Protein AF-A0A815D928-F1 (afdb_monomer_lite)

Radius of gyration: 24.29 Å; chains: 1; bounding box: 46×25×58 Å

pLDDT: mean 87.93, std 11.31, range [50.41, 96.94]

Foldseek 3Di:
DDLVVVQVVQCVVQPPNRDDSVVSVVVVVCVVVVNPDPDDDPDCDPPLPPCDVVLLVQLVVVCVVPVPDDLVNSCVVVVHDSVNSVCSVVVPVVPD

Secondary structure (DSSP, 8-state):
--HHHHHHHHHHHHGGGPPPHHHHHHHHHHHHTT----SPP----S------HHHHHHHHHHHHH-TT--HHHHHHHHT--HHHHHHIIIIIS---

Structure (mmCIF, N/CA/C/O backbone):
data_AF-A0A815D928-F1
#
_entry.id   AF-A0A815D928-F1
#
loop_
_atom_site.group_PDB
_atom_site.id
_atom_site.type_symbol
_atom_site.label_atom_id
_atom_site.label_alt_id
_atom_site.label_comp_id
_atom_site.label_asym_id
_atom_site.label_entity_id
_atom_site.label_seq_id
_atom_site.pdbx_PDB_ins_code
_atom_site.Cartn_x
_atom_site.Cartn_y
_atom_site.Cartn_z
_atom_site.occupancy
_atom_site.B_iso_or_equiv
_atom_site.auth_seq_id
_atom_site.auth_comp_id
_atom_site.auth_asym_id
_atom_site.auth_atom_id
_atom_site.pdbx_PDB_model_num
ATOM 1 N N . GLN A 1 1 ? 24.983 4.169 -21.514 1.00 69.06 1 GLN A N 1
ATOM 2 C CA . GLN A 1 1 ? 24.231 3.100 -22.211 1.00 69.06 1 GLN A CA 1
ATOM 3 C C . GLN A 1 1 ? 22.820 3.601 -22.489 1.00 69.06 1 GLN A C 1
ATOM 5 O O . GLN A 1 1 ? 22.288 4.343 -21.664 1.00 69.06 1 GLN A O 1
ATOM 10 N N . SER A 1 2 ? 22.241 3.274 -23.647 1.00 88.00 2 SER A N 1
ATOM 11 C CA . SER A 1 2 ? 20.856 3.649 -23.958 1.00 88.00 2 SER A CA 1
ATOM 12 C C . SER A 1 2 ? 19.875 2.695 -23.257 1.00 88.00 2 SER A C 1
ATOM 14 O O . SER A 1 2 ? 20.194 1.514 -23.103 1.00 88.00 2 SER A O 1
ATOM 16 N N . PRO A 1 3 ? 18.685 3.164 -22.835 1.00 88.38 3 PRO A N 1
ATOM 17 C CA . PRO A 1 3 ? 17.712 2.302 -22.167 1.00 88.38 3 PRO A CA 1
ATOM 18 C C . PRO A 1 3 ? 17.273 1.080 -22.984 1.00 88.38 3 PRO A C 1
ATOM 20 O O . PRO A 1 3 ? 17.107 -0.004 -22.434 1.00 88.38 3 PRO A O 1
ATOM 23 N N . SER A 1 4 ? 17.159 1.230 -24.307 1.00 92.06 4 SER A N 1
ATOM 24 C CA . SER A 1 4 ? 16.819 0.125 -25.213 1.00 92.06 4 SER A CA 1
ATOM 25 C C . SER A 1 4 ? 17.881 -0.979 -25.223 1.00 92.06 4 SER A C 1
ATOM 27 O O . SER A 1 4 ? 17.531 -2.148 -25.136 1.00 92.06 4 SER A O 1
ATOM 29 N N . ASN A 1 5 ? 19.171 -0.620 -25.233 1.00 94.88 5 ASN A N 1
ATOM 30 C CA . ASN A 1 5 ? 20.258 -1.603 -25.215 1.00 94.88 5 ASN A CA 1
ATOM 31 C C . ASN A 1 5 ? 20.287 -2.405 -23.901 1.00 94.88 5 ASN A C 1
ATOM 33 O O . ASN A 1 5 ? 20.534 -3.607 -23.913 1.00 94.88 5 ASN A O 1
ATOM 37 N N . ILE A 1 6 ? 19.990 -1.757 -22.768 1.00 94.19 6 ILE A N 1
ATOM 38 C CA . ILE A 1 6 ? 19.893 -2.439 -21.469 1.00 94.19 6 ILE A CA 1
ATOM 39 C C . ILE A 1 6 ? 18.762 -3.473 -21.500 1.00 94.19 6 ILE A C 1
ATOM 41 O O . ILE A 1 6 ? 18.974 -4.617 -21.106 1.00 94.19 6 ILE A O 1
ATOM 45 N N . TYR A 1 7 ? 17.591 -3.095 -22.020 1.00 95.00 7 TYR A N 1
ATOM 46 C CA . TYR A 1 7 ? 16.455 -4.006 -22.146 1.00 95.00 7 TYR A CA 1
ATOM 47 C C . TYR A 1 7 ? 16.766 -5.204 -23.056 1.00 95.00 7 TYR A C 1
ATOM 49 O O . TYR A 1 7 ? 16.548 -6.340 -22.653 1.00 95.00 7 TYR A O 1
ATOM 57 N N . GLU A 1 8 ? 17.349 -4.975 -24.236 1.00 95.50 8 GLU A N 1
ATOM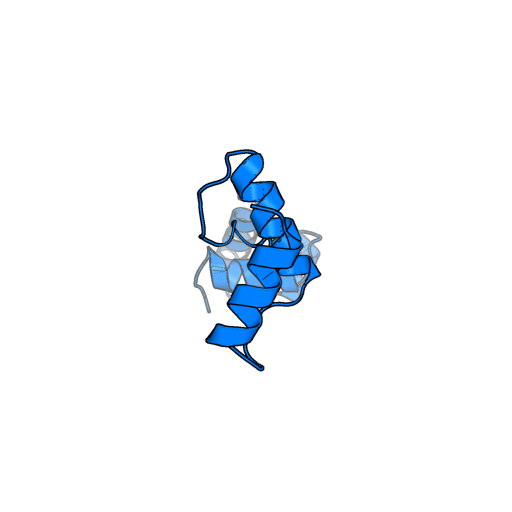 58 C CA . GLU A 1 8 ? 17.749 -6.047 -25.165 1.00 95.50 8 GLU A CA 1
ATOM 59 C C . GLU A 1 8 ? 18.702 -7.053 -24.508 1.00 95.50 8 GLU A C 1
ATOM 61 O O . GLU 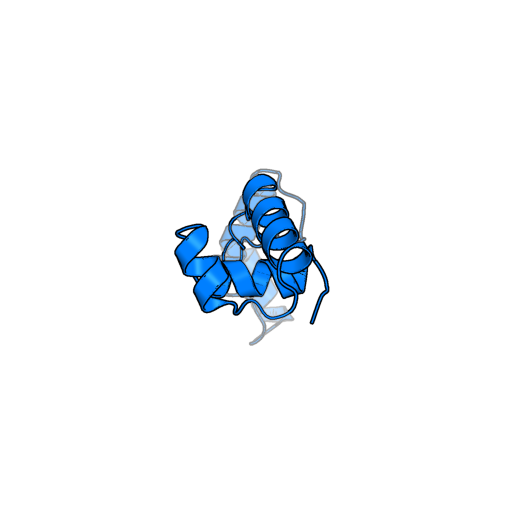A 1 8 ? 18.524 -8.263 -24.637 1.00 95.50 8 GLU A O 1
ATOM 66 N N . ARG A 1 9 ? 19.675 -6.570 -23.727 1.00 96.12 9 ARG A N 1
ATOM 67 C CA . ARG A 1 9 ? 20.588 -7.442 -22.975 1.00 96.12 9 ARG A CA 1
ATOM 68 C C . ARG A 1 9 ? 19.868 -8.246 -21.893 1.00 96.12 9 ARG A C 1
ATOM 70 O O . ARG A 1 9 ? 20.212 -9.404 -21.685 1.00 96.12 9 ARG A O 1
ATOM 77 N N . MET A 1 10 ? 18.880 -7.658 -21.217 1.00 95.56 10 MET A N 1
ATOM 78 C CA . MET A 1 10 ? 18.070 -8.379 -20.231 1.00 95.56 10 MET A CA 1
ATOM 79 C C . MET A 1 10 ? 17.200 -9.455 -20.889 1.00 95.56 10 MET A C 1
ATOM 81 O O . MET A 1 10 ? 17.097 -10.544 -20.337 1.00 95.56 10 MET A O 1
ATOM 85 N N . VAL A 1 11 ? 16.645 -9.202 -22.078 1.00 96.25 11 VAL A N 1
ATOM 86 C CA . VAL A 1 11 ? 15.883 -10.206 -22.845 1.00 96.25 11 VAL A CA 1
ATOM 87 C C . VAL A 1 11 ? 16.759 -11.410 -23.197 1.00 96.25 11 VAL A C 1
ATOM 89 O O . VAL A 1 11 ? 16.330 -12.544 -23.022 1.00 96.25 11 VAL A O 1
ATOM 92 N N . VAL A 1 12 ? 18.004 -11.183 -23.628 1.00 96.81 12 VAL A N 1
ATOM 93 C CA . VAL A 1 12 ? 18.940 -12.274 -23.962 1.00 96.81 12 VAL A CA 1
ATOM 94 C C . VAL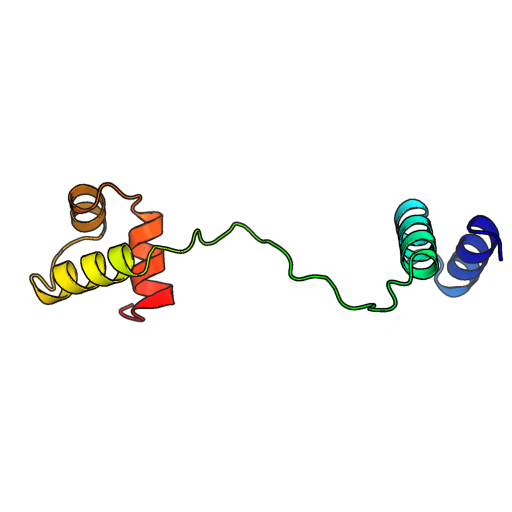 A 1 12 ? 19.249 -13.166 -22.753 1.00 96.81 12 VAL A C 1
ATOM 96 O O . VAL A 1 12 ? 19.428 -14.368 -22.916 1.00 96.81 12 VAL A O 1
ATOM 99 N N . VAL A 1 13 ? 19.321 -12.594 -21.548 1.00 96.94 13 VAL A N 1
ATOM 100 C CA . VAL A 1 13 ? 19.694 -13.330 -20.327 1.00 96.94 13 VAL A CA 1
ATOM 101 C C . VAL A 1 13 ? 18.488 -13.981 -19.646 1.00 96.94 13 VAL A C 1
ATOM 103 O O . VAL A 1 13 ? 18.590 -15.117 -19.194 1.00 96.94 13 VAL A O 1
ATOM 106 N N . TYR A 1 14 ? 17.363 -13.268 -19.552 1.00 95.25 14 TYR A N 1
ATOM 107 C CA . TYR A 1 14 ? 16.205 -13.674 -18.746 1.00 95.25 14 TYR A 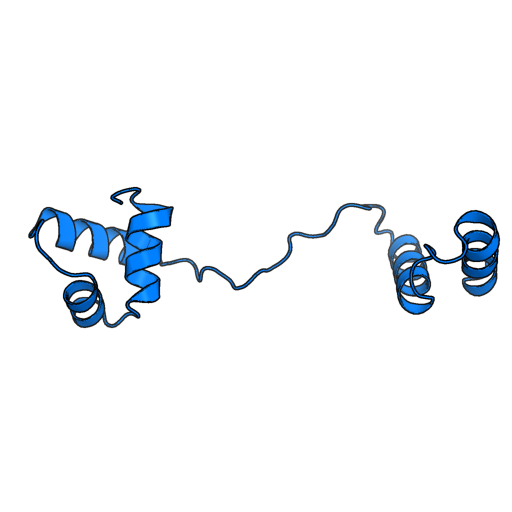CA 1
ATOM 108 C C . TYR A 1 14 ? 15.028 -14.209 -19.571 1.00 95.25 14 TYR A C 1
ATOM 110 O O . TYR A 1 14 ? 14.110 -14.789 -18.991 1.00 95.25 14 TYR A O 1
ATOM 118 N N . GLY A 1 15 ? 15.040 -14.036 -20.898 1.00 94.62 15 GLY A N 1
ATOM 119 C CA . GLY A 1 15 ? 13.980 -14.507 -21.790 1.00 94.62 15 GLY A CA 1
ATOM 120 C C . GLY A 1 15 ? 12.600 -14.027 -21.342 1.00 94.62 15 GLY A C 1
ATOM 121 O O . GLY A 1 15 ? 12.382 -12.830 -21.153 1.00 94.62 15 GLY A O 1
ATOM 122 N N . ASP A 1 16 ? 11.695 -14.977 -21.113 1.00 94.62 16 ASP A N 1
ATOM 123 C CA . ASP A 1 16 ? 10.301 -14.723 -20.725 1.00 94.62 16 ASP A CA 1
ATOM 124 C C . ASP A 1 16 ? 10.139 -14.150 -19.307 1.00 94.62 16 ASP A C 1
ATOM 126 O O . ASP A 1 16 ? 9.096 -13.588 -18.979 1.00 94.62 16 ASP A O 1
ATOM 130 N N . TYR A 1 17 ? 11.171 -14.247 -18.464 1.00 95.88 17 TYR A N 1
ATOM 131 C CA . TYR A 1 17 ? 11.165 -13.702 -17.102 1.00 95.88 17 TYR A CA 1
ATOM 132 C C . TYR A 1 17 ? 11.642 -12.248 -17.037 1.00 95.88 17 TYR A C 1
ATOM 134 O O . TYR A 1 17 ? 11.801 -11.688 -15.950 1.00 95.88 17 TYR A O 1
ATOM 142 N N . VAL A 1 18 ? 11.908 -11.621 -18.187 1.00 96.00 18 VAL A N 1
ATOM 143 C CA . VAL A 1 18 ? 12.324 -10.221 -18.231 1.00 96.00 18 VAL A CA 1
ATOM 144 C C . VAL A 1 18 ? 11.205 -9.310 -17.695 1.00 96.00 18 VAL A C 1
ATOM 146 O O . VAL A 1 18 ? 10.042 -9.457 -18.081 1.00 96.00 18 VAL A O 1
ATOM 149 N N . PRO A 1 19 ? 11.522 -8.322 -16.838 1.00 94.50 19 PRO A N 1
ATOM 150 C CA . PRO A 1 19 ? 10.552 -7.303 -16.459 1.00 94.50 19 PRO A CA 1
ATOM 151 C C . PRO A 1 19 ? 10.043 -6.537 -17.683 1.00 94.50 19 PRO A C 1
ATOM 153 O O . PRO A 1 19 ? 10.727 -6.433 -18.704 1.00 94.50 19 PRO A O 1
ATOM 156 N N . SER A 1 20 ? 8.854 -5.940 -17.577 1.00 95.38 20 SER A N 1
ATOM 157 C CA . SER A 1 20 ? 8.298 -5.152 -18.679 1.00 95.38 20 SER A CA 1
ATOM 158 C C . SER A 1 20 ? 9.251 -4.027 -19.108 1.00 95.38 20 SER A C 1
ATOM 160 O O . SER A 1 20 ? 9.991 -3.464 -18.293 1.00 95.38 20 SER A O 1
ATOM 162 N N . ARG A 1 21 ? 9.202 -3.644 -20.389 1.00 94.62 21 ARG A N 1
ATOM 163 C CA . ARG A 1 21 ? 10.026 -2.546 -20.920 1.00 94.62 21 ARG A CA 1
ATOM 164 C C . ARG A 1 21 ? 9.841 -1.251 -20.122 1.00 94.62 21 ARG A C 1
ATOM 166 O O . ARG A 1 21 ? 10.819 -0.557 -19.859 1.00 94.62 21 ARG A O 1
ATOM 173 N N . THR A 1 22 ? 8.614 -0.959 -19.693 1.00 96.50 22 THR A N 1
ATOM 174 C CA . THR A 1 22 ? 8.287 0.201 -18.852 1.00 96.50 22 THR A CA 1
ATOM 175 C C . THR A 1 22 ? 8.988 0.129 -17.498 1.00 96.50 22 THR A C 1
ATOM 177 O O . THR A 1 22 ? 9.658 1.085 -17.115 1.00 96.50 22 THR A O 1
ATOM 180 N N . THR A 1 23 ? 8.920 -1.022 -16.822 1.00 94.88 23 THR A N 1
ATOM 181 C CA . THR A 1 23 ? 9.581 -1.250 -15.527 1.00 94.88 23 THR A CA 1
ATOM 182 C C . THR A 1 23 ? 11.090 -1.035 -15.632 1.00 94.88 23 THR A C 1
ATOM 184 O O . THR A 1 23 ? 11.672 -0.308 -14.832 1.00 94.88 23 THR A O 1
ATOM 187 N N . VAL A 1 24 ? 11.735 -1.605 -16.655 1.00 94.75 24 VAL A N 1
ATOM 188 C CA . VAL A 1 24 ? 13.182 -1.436 -16.873 1.00 94.75 24 VAL A CA 1
ATOM 189 C C . VAL A 1 24 ? 13.542 0.035 -17.102 1.00 94.75 24 VAL A C 1
ATOM 191 O O . VAL A 1 24 ? 14.527 0.528 -16.555 1.00 94.75 24 VAL A O 1
ATOM 194 N N . PHE A 1 25 ? 12.738 0.766 -17.874 1.00 95.25 25 PHE A N 1
ATOM 195 C CA . PHE A 1 25 ? 12.985 2.181 -18.159 1.00 95.25 25 PHE A CA 1
ATOM 196 C C . PHE A 1 25 ? 12.803 3.068 -16.920 1.00 95.25 25 PHE A C 1
ATOM 198 O O . PHE A 1 25 ? 13.596 3.991 -16.721 1.00 95.25 25 PHE A O 1
ATOM 205 N N . GLU A 1 26 ? 11.817 2.778 -16.069 1.00 94.56 26 GLU A N 1
ATOM 206 C CA . GLU A 1 26 ? 11.656 3.452 -14.778 1.00 94.56 26 GLU A CA 1
ATOM 207 C C . GLU A 1 26 ? 12.860 3.231 -13.867 1.00 94.56 26 GLU A C 1
ATOM 209 O O . GLU A 1 26 ? 13.398 4.203 -13.341 1.00 94.56 26 GLU A O 1
ATOM 214 N N . TRP A 1 27 ? 13.340 1.993 -13.731 1.00 94.81 27 TRP A N 1
ATOM 215 C CA . TRP A 1 27 ? 14.541 1.704 -12.941 1.00 94.81 27 TRP A CA 1
ATOM 216 C C . TRP A 1 27 ? 15.771 2.442 -13.473 1.00 94.81 27 TRP A C 1
ATOM 218 O O . TRP A 1 27 ? 16.507 3.053 -12.702 1.00 94.81 27 TRP A O 1
ATOM 228 N N . ILE A 1 28 ? 15.961 2.485 -14.796 1.00 94.38 28 ILE A N 1
ATOM 229 C CA . ILE A 1 28 ? 17.054 3.253 -15.410 1.00 94.38 28 ILE A CA 1
ATOM 230 C C . ILE A 1 28 ? 16.947 4.744 -15.075 1.00 94.38 28 ILE A C 1
ATOM 232 O O . ILE A 1 28 ? 17.968 5.388 -14.833 1.00 94.38 28 ILE A O 1
ATOM 236 N N . ARG A 1 29 ? 15.735 5.308 -15.067 1.00 94.44 29 ARG A N 1
ATOM 237 C CA . ARG A 1 29 ? 15.512 6.698 -14.659 1.00 94.44 29 ARG A CA 1
ATOM 238 C C . ARG A 1 29 ? 15.847 6.900 -13.179 1.00 94.44 29 ARG A C 1
ATOM 240 O O . ARG A 1 29 ? 16.629 7.790 -12.877 1.00 94.44 29 ARG A O 1
ATOM 247 N N . ARG A 1 30 ? 15.337 6.048 -12.285 1.00 93.94 30 ARG A N 1
ATOM 248 C CA . ARG A 1 30 ? 15.604 6.122 -10.835 1.00 93.94 30 ARG A CA 1
ATOM 249 C C . ARG A 1 30 ? 17.098 6.079 -10.521 1.00 93.94 30 ARG A C 1
ATOM 251 O O . ARG A 1 30 ? 17.590 6.916 -9.771 1.00 93.94 30 ARG A O 1
ATOM 258 N N . PHE A 1 31 ? 17.835 5.175 -11.166 1.00 93.19 31 PHE A N 1
ATOM 259 C CA . PHE A 1 31 ? 19.286 5.094 -10.995 1.00 93.19 31 PHE A CA 1
ATOM 260 C C . PHE A 1 31 ? 20.016 6.343 -11.501 1.00 93.19 31 PHE A C 1
ATOM 262 O O . PHE A 1 31 ? 20.987 6.768 -10.879 1.00 93.19 31 PHE A O 1
ATOM 269 N N . LYS A 1 32 ? 19.553 6.967 -12.595 1.00 93.06 32 LYS A N 1
ATOM 270 C CA . LYS A 1 32 ? 20.095 8.258 -13.058 1.00 93.06 32 LYS A CA 1
ATOM 271 C C . LYS A 1 32 ? 19.797 9.399 -12.087 1.00 93.06 32 LYS A C 1
ATOM 273 O O . LYS A 1 32 ? 20.642 10.273 -11.929 1.00 93.06 32 LYS A O 1
ATOM 278 N N . ASP A 1 33 ? 18.647 9.349 -11.425 1.00 94.75 33 ASP A N 1
ATOM 279 C CA . ASP A 1 33 ? 18.220 10.319 -10.414 1.00 94.75 33 ASP A CA 1
ATOM 280 C C . ASP A 1 33 ? 18.889 10.067 -9.039 1.00 94.75 33 ASP A C 1
ATOM 282 O O . ASP A 1 33 ? 18.559 10.721 -8.053 1.00 94.75 33 ASP A O 1
ATOM 286 N N . GLY A 1 34 ? 19.846 9.130 -8.956 1.00 93.19 34 GLY A N 1
ATOM 287 C CA . GLY A 1 34 ? 20.626 8.844 -7.747 1.00 93.19 34 GLY A CA 1
ATOM 288 C C . GLY A 1 34 ? 19.933 7.921 -6.739 1.00 93.19 34 GLY A C 1
ATOM 289 O O . GLY A 1 34 ? 20.466 7.691 -5.654 1.00 93.19 34 GLY A O 1
ATOM 290 N N . GLN A 1 35 ? 18.771 7.355 -7.078 1.00 91.25 35 GLN A N 1
ATOM 291 C CA . GLN A 1 35 ? 18.091 6.366 -6.241 1.00 91.25 35 GLN A CA 1
ATOM 292 C C . GLN A 1 35 ? 18.735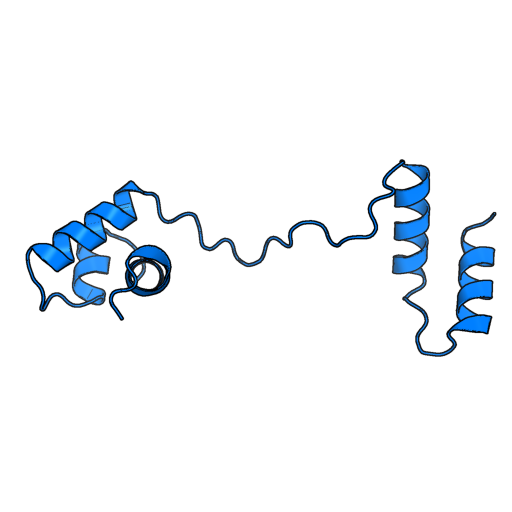 4.991 -6.432 1.00 91.25 35 GLN A C 1
ATOM 294 O O . GLN A 1 35 ? 18.378 4.247 -7.340 1.00 91.25 35 GLN A O 1
ATOM 299 N N . LEU A 1 36 ? 19.704 4.668 -5.575 1.00 92.31 36 LEU A N 1
ATOM 300 C CA . LEU A 1 36 ? 20.450 3.403 -5.623 1.00 92.31 36 LEU A CA 1
ATOM 301 C C . LEU A 1 36 ? 19.842 2.293 -4.756 1.00 92.31 36 LEU A C 1
ATOM 303 O O . LEU A 1 36 ? 20.292 1.153 -4.836 1.00 92.31 36 LEU A O 1
ATOM 307 N N . ASN A 1 37 ? 18.841 2.611 -3.928 1.00 90.75 37 ASN A N 1
ATOM 308 C CA . ASN A 1 37 ? 18.141 1.601 -3.145 1.00 90.75 37 ASN A CA 1
ATOM 309 C C . ASN A 1 37 ? 17.309 0.705 -4.073 1.00 90.75 37 ASN A C 1
ATOM 311 O O . ASN A 1 37 ? 16.469 1.199 -4.825 1.00 90.75 37 ASN A O 1
ATOM 315 N N . VAL A 1 38 ? 17.561 -0.600 -4.006 1.00 90.75 38 VAL A N 1
ATOM 316 C CA . VAL A 1 38 ? 16.853 -1.623 -4.786 1.00 90.75 38 VAL A CA 1
ATOM 317 C C . VAL A 1 38 ? 15.658 -2.207 -4.037 1.00 90.75 38 VAL A C 1
ATOM 319 O O . VAL A 1 38 ? 14.818 -2.849 -4.663 1.00 90.75 38 VAL A O 1
ATOM 322 N N . GLU A 1 39 ? 15.572 -1.972 -2.726 1.00 91.50 39 GLU A N 1
ATOM 323 C CA . GLU A 1 39 ? 14.459 -2.435 -1.906 1.00 91.50 39 GLU A CA 1
ATOM 324 C C . GLU A 1 39 ? 13.167 -1.698 -2.260 1.00 91.50 39 GLU A C 1
ATOM 326 O O . GLU A 1 39 ? 13.165 -0.498 -2.572 1.00 91.50 39 GLU A O 1
ATOM 331 N N . ASP A 1 40 ? 12.049 -2.417 -2.159 1.00 84.75 40 ASP A N 1
ATOM 332 C CA . ASP A 1 40 ? 10.728 -1.814 -2.265 1.00 84.75 40 ASP A CA 1
ATOM 333 C C . ASP A 1 40 ? 10.597 -0.707 -1.209 1.00 84.75 40 ASP A C 1
ATOM 335 O O . ASP A 1 40 ? 10.887 -0.892 -0.024 1.00 84.75 40 ASP A O 1
ATOM 339 N N . SER A 1 41 ? 10.123 0.466 -1.633 1.00 79.75 41 SER A N 1
ATOM 340 C CA . SER A 1 41 ? 9.690 1.480 -0.671 1.00 79.75 41 SER A CA 1
ATOM 341 C C . SER A 1 41 ? 8.565 0.906 0.193 1.00 79.75 41 SER A C 1
ATOM 343 O O . SER A 1 41 ? 7.817 0.053 -0.300 1.00 79.75 41 SER A O 1
ATOM 345 N N . PRO A 1 42 ? 8.400 1.377 1.444 1.00 81.94 42 PRO A N 1
ATOM 346 C CA . PRO A 1 42 ? 7.297 0.953 2.292 1.00 81.94 42 PRO A CA 1
ATOM 347 C C . PRO A 1 42 ? 5.993 1.022 1.500 1.00 81.94 42 PRO A C 1
ATOM 349 O O . PRO A 1 42 ? 5.574 2.094 1.055 1.00 81.94 42 PRO A O 1
ATOM 352 N N . LYS A 1 43 ? 5.385 -0.139 1.250 1.00 76.12 43 LYS A N 1
ATOM 353 C CA . LYS A 1 43 ? 4.117 -0.198 0.535 1.00 76.12 43 LYS A CA 1
ATOM 354 C C . LYS A 1 43 ? 3.087 0.410 1.470 1.00 76.12 43 LYS A C 1
ATOM 356 O O . LYS A 1 43 ? 2.800 -0.157 2.520 1.00 76.12 43 LYS A O 1
ATOM 361 N N . CYS A 1 44 ? 2.525 1.554 1.093 1.00 60.69 44 CYS A N 1
ATOM 362 C CA . CYS A 1 44 ? 1.245 1.951 1.655 1.00 60.69 44 CYS A CA 1
ATOM 363 C C . CYS A 1 44 ? 0.235 0.896 1.195 1.00 60.69 44 CYS A C 1
ATOM 365 O O . CYS A 1 44 ? -0.262 0.948 0.071 1.00 60.69 44 CYS A O 1
ATOM 367 N N . GLY A 1 45 ? -0.021 -0.104 2.039 1.00 65.56 45 GLY A N 1
ATOM 368 C CA . GLY A 1 45 ? -1.255 -0.873 1.953 1.00 65.56 45 GLY A CA 1
ATOM 369 C C . GLY A 1 45 ? -2.450 0.050 2.192 1.00 65.56 45 GLY A C 1
ATOM 370 O O . GLY A 1 45 ? -2.302 1.273 2.292 1.00 65.56 45 GLY A O 1
ATOM 371 N N . ARG A 1 46 ? -3.653 -0.517 2.348 1.00 56.81 46 ARG A N 1
ATOM 372 C CA . ARG A 1 46 ? -4.720 0.252 2.998 1.00 56.81 46 ARG A CA 1
ATOM 373 C C . ARG A 1 46 ? -4.118 0.774 4.306 1.00 56.81 46 ARG A C 1
ATOM 375 O O . ARG A 1 46 ? -3.613 -0.055 5.065 1.00 56.81 46 ARG A O 1
ATOM 382 N N . PRO A 1 47 ? -4.106 2.093 4.556 1.00 51.41 47 PRO A N 1
ATOM 383 C CA . PRO A 1 47 ? -3.793 2.558 5.886 1.00 51.41 47 PRO A CA 1
ATOM 384 C C . PRO A 1 47 ? -4.780 1.817 6.781 1.00 51.41 47 PRO A C 1
ATOM 386 O O . PRO A 1 47 ? -5.992 1.976 6.613 1.00 51.41 47 PRO A O 1
ATOM 389 N N . ILE A 1 48 ? -4.283 0.981 7.692 1.00 52.00 48 ILE A N 1
ATOM 390 C CA . ILE A 1 48 ? -4.967 0.840 8.969 1.00 52.00 48 ILE A CA 1
ATOM 391 C C . ILE A 1 48 ? -4.856 2.260 9.484 1.00 52.00 48 ILE A C 1
ATOM 393 O O . ILE A 1 48 ? -3.786 2.683 9.917 1.00 52.00 48 ILE A O 1
ATOM 397 N N . THR A 1 49 ? -5.866 3.065 9.146 1.00 50.41 49 THR A N 1
ATOM 398 C CA . THR A 1 49 ? -5.958 4.459 9.539 1.00 50.41 49 THR A CA 1
ATOM 399 C C . THR A 1 49 ? -5.677 4.414 11.004 1.00 50.41 49 THR A C 1
ATOM 401 O O . THR A 1 49 ? -6.452 3.773 11.705 1.00 50.41 49 THR A O 1
ATOM 404 N N . THR A 1 50 ? -4.531 4.975 11.375 1.00 52.25 50 THR A N 1
ATOM 405 C CA . THR A 1 50 ? -4.058 5.177 12.727 1.00 52.25 50 THR A CA 1
ATOM 406 C C . THR A 1 50 ? -5.288 5.357 13.589 1.00 52.25 50 THR A C 1
ATOM 408 O O . THR A 1 50 ? -5.925 6.410 13.526 1.00 52.25 50 THR A O 1
ATOM 411 N N . THR A 1 51 ? -5.731 4.282 14.243 1.00 58.09 51 THR A N 1
ATOM 412 C CA . THR A 1 51 ? -6.829 4.405 15.179 1.00 58.09 51 THR A CA 1
ATOM 413 C C . THR A 1 51 ? -6.202 5.261 16.248 1.00 58.09 51 THR A C 1
ATOM 415 O O . THR A 1 51 ? -5.224 4.834 16.856 1.00 58.09 51 THR A O 1
ATOM 418 N N . ASP A 1 52 ? -6.627 6.522 16.317 1.00 73.44 52 ASP A N 1
ATOM 419 C CA . ASP A 1 52 ? -6.014 7.513 17.187 1.00 73.44 52 ASP A CA 1
ATOM 420 C C . ASP A 1 52 ? -5.850 6.893 18.576 1.00 73.44 52 ASP A C 1
ATOM 422 O O . ASP A 1 52 ? -6.741 6.169 19.034 1.00 73.44 52 ASP A O 1
ATOM 426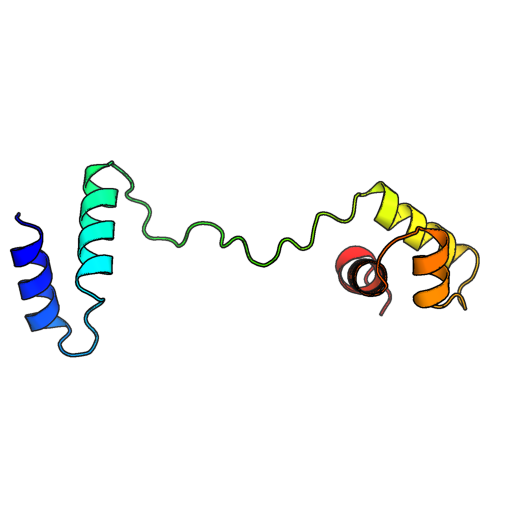 N N . ASP A 1 53 ? -4.725 7.139 19.248 1.00 80.94 53 ASP A N 1
ATOM 427 C CA . ASP A 1 53 ? -4.453 6.535 20.560 1.00 80.94 53 ASP A CA 1
ATOM 428 C C . ASP A 1 53 ? -5.611 6.816 21.538 1.00 80.94 53 ASP A C 1
ATOM 430 O O . ASP A 1 53 ? -5.875 6.038 22.456 1.00 80.94 53 ASP A O 1
ATOM 434 N N . GLN A 1 54 ? -6.343 7.919 21.325 1.00 85.44 54 GLN A N 1
ATOM 435 C CA . GLN A 1 54 ? -7.574 8.244 22.042 1.00 85.44 54 GLN A CA 1
ATOM 436 C C . GLN A 1 54 ? -8.706 7.245 21.780 1.00 85.44 54 GLN A C 1
ATOM 438 O O . GLN A 1 54 ? -9.375 6.827 22.723 1.00 85.44 54 GLN A O 1
ATOM 443 N N . THR A 1 55 ? -8.923 6.846 20.527 1.00 85.62 55 THR A N 1
ATOM 444 C CA . THR A 1 55 ? -9.928 5.846 20.157 1.00 85.62 55 THR A CA 1
ATOM 445 C C . THR A 1 55 ? -9.577 4.477 20.735 1.00 85.62 55 THR A C 1
ATOM 447 O O . THR A 1 55 ? -10.456 3.839 21.307 1.00 85.62 55 THR A O 1
ATOM 450 N N . ILE A 1 56 ? -8.305 4.056 20.683 1.00 89.31 56 ILE A N 1
ATOM 451 C CA . ILE A 1 56 ? -7.862 2.782 21.283 1.00 89.31 56 ILE A CA 1
ATOM 452 C C . ILE A 1 56 ? -8.136 2.779 22.792 1.00 89.31 56 ILE A C 1
ATOM 454 O O . ILE A 1 56 ? -8.743 1.843 23.310 1.00 89.31 56 ILE A O 1
ATOM 458 N N . LYS A 1 57 ? -7.767 3.860 23.491 1.00 91.44 57 LYS A N 1
ATOM 459 C CA . LYS A 1 57 ? -8.037 4.010 24.929 1.00 91.44 57 LYS A CA 1
ATOM 460 C C . LYS A 1 57 ? -9.527 4.024 25.250 1.00 91.44 57 LYS A C 1
ATOM 462 O O . LYS A 1 57 ? -9.938 3.428 26.237 1.00 91.44 57 LYS A O 1
ATOM 467 N N . ALA A 1 58 ? -10.346 4.687 24.435 1.00 92.06 58 ALA A N 1
ATOM 468 C CA . ALA A 1 58 ? -11.789 4.721 24.648 1.00 92.06 58 ALA A CA 1
ATOM 469 C C . ALA A 1 58 ? -12.425 3.329 24.483 1.00 92.06 58 ALA A C 1
ATOM 471 O O . ALA A 1 58 ? -13.272 2.948 25.290 1.00 92.06 58 ALA A O 1
ATOM 472 N N . VAL A 1 59 ? -11.975 2.548 23.490 1.00 91.69 59 VAL A N 1
ATOM 473 C CA . VAL A 1 59 ? -12.363 1.137 23.321 1.00 91.69 59 VAL A CA 1
ATOM 474 C C . VAL A 1 59 ? -11.951 0.318 24.549 1.00 91.69 59 VAL A C 1
ATOM 476 O O . VAL A 1 59 ? -12.779 -0.402 25.103 1.00 91.69 59 VAL A O 1
ATOM 479 N N . GLU A 1 60 ? -10.707 0.460 25.013 1.00 93.00 60 GLU A N 1
ATOM 480 C CA . GLU A 1 60 ? -10.197 -0.246 26.196 1.00 93.00 60 GLU A CA 1
ATOM 481 C C . GLU A 1 60 ? -11.008 0.086 27.461 1.00 93.00 60 GLU A C 1
ATOM 483 O O . GLU A 1 60 ? -11.418 -0.820 28.188 1.00 93.00 60 GLU A O 1
ATOM 488 N N . CYS A 1 61 ? -11.310 1.366 27.700 1.00 94.31 61 CYS A N 1
ATOM 489 C CA . CYS A 1 61 ? -12.127 1.801 28.833 1.00 94.31 61 CYS A CA 1
ATOM 490 C C . CYS A 1 61 ? -13.515 1.148 28.834 1.00 94.31 61 CYS A C 1
ATOM 492 O O . CYS A 1 61 ? -13.940 0.646 29.873 1.00 94.31 61 CYS A O 1
ATOM 494 N N . LEU A 1 62 ? -14.192 1.111 27.682 1.00 94.44 62 LEU A N 1
ATOM 495 C CA . LEU A 1 62 ? -15.523 0.510 27.561 1.00 94.44 62 LEU A CA 1
ATOM 496 C C . LEU A 1 62 ? -15.508 -1.005 27.826 1.00 94.44 62 LEU A C 1
ATOM 498 O O . LEU A 1 62 ? -16.425 -1.526 28.457 1.00 94.44 62 LEU A O 1
ATOM 502 N N . ILE A 1 63 ? -14.453 -1.709 27.400 1.00 93.25 63 ILE A N 1
ATOM 503 C CA . ILE A 1 63 ? -14.281 -3.151 27.655 1.00 93.25 63 ILE A CA 1
ATOM 504 C C . ILE A 1 63 ? -13.999 -3.428 29.139 1.00 93.25 63 ILE A C 1
ATOM 506 O O . ILE A 1 63 ? -14.495 -4.412 29.694 1.00 93.25 63 ILE A O 1
ATOM 510 N N . ILE A 1 64 ? -13.192 -2.585 29.792 1.00 93.25 64 ILE A N 1
ATOM 511 C CA . ILE A 1 64 ? -12.888 -2.714 31.225 1.00 93.25 64 ILE A CA 1
ATOM 512 C C . ILE A 1 64 ? -14.136 -2.434 32.072 1.00 93.25 64 ILE A C 1
ATOM 514 O O . ILE A 1 64 ? -14.354 -3.122 33.073 1.00 93.25 64 ILE A O 1
ATOM 518 N N . GLU A 1 65 ? -14.948 -1.451 31.676 1.00 94.69 65 GLU A N 1
ATOM 519 C CA . GLU A 1 65 ? -16.188 -1.084 32.363 1.00 94.69 65 GLU A CA 1
ATOM 520 C C . GLU A 1 65 ? -17.260 -2.176 32.241 1.00 94.69 65 GLU A C 1
ATOM 522 O O . GLU A 1 65 ? -17.837 -2.587 33.251 1.00 94.69 65 GLU A O 1
ATOM 527 N N . ASP A 1 66 ? -17.476 -2.711 31.035 1.00 93.25 66 ASP A N 1
ATOM 528 C CA . ASP A 1 66 ? -18.365 -3.847 30.800 1.00 93.25 66 ASP A CA 1
ATOM 529 C C . ASP A 1 66 ? -17.689 -4.914 29.934 1.00 93.25 66 ASP A C 1
ATOM 531 O O . ASP A 1 66 ? -17.686 -4.863 28.705 1.00 93.25 66 ASP A O 1
ATOM 535 N N . ARG A 1 67 ? -17.202 -5.977 30.584 1.00 88.56 67 ARG A N 1
ATOM 536 C CA . ARG A 1 67 ? -16.573 -7.118 29.896 1.00 88.56 67 ARG A CA 1
ATOM 537 C C . ARG A 1 67 ? -17.506 -7.894 28.957 1.00 88.56 67 ARG A C 1
ATOM 539 O O . ARG A 1 67 ? -17.035 -8.792 28.263 1.00 88.56 67 ARG A O 1
ATOM 546 N N . ARG A 1 68 ? -18.817 -7.628 28.963 1.00 93.06 68 ARG A N 1
ATOM 547 C CA . ARG A 1 68 ? -19.802 -8.244 28.056 1.00 93.06 68 ARG A CA 1
ATOM 548 C C . ARG A 1 68 ? -20.264 -7.298 26.947 1.00 93.06 68 ARG A C 1
ATOM 550 O O . ARG A 1 68 ? -21.154 -7.682 26.184 1.00 93.06 68 ARG A O 1
ATOM 557 N N . ILE A 1 69 ? -19.676 -6.107 26.838 1.00 94.56 69 ILE A N 1
ATOM 558 C CA . ILE A 1 69 ? -20.011 -5.154 25.785 1.00 94.56 69 ILE A CA 1
ATOM 559 C C . ILE A 1 69 ? -19.704 -5.742 24.401 1.00 94.56 69 ILE A C 1
ATOM 561 O O . ILE A 1 69 ? -18.701 -6.424 24.185 1.00 94.56 69 ILE A O 1
ATOM 565 N N . THR A 1 70 ? -20.592 -5.494 23.443 1.00 94.12 70 THR A N 1
ATOM 566 C CA . THR A 1 70 ? -20.428 -5.968 22.066 1.00 94.12 70 THR A CA 1
ATOM 567 C C . THR A 1 70 ? -19.677 -4.953 21.206 1.00 94.12 70 THR A C 1
ATOM 569 O O . THR A 1 70 ? -19.756 -3.745 21.425 1.00 94.12 70 THR A O 1
ATOM 572 N N . ILE A 1 71 ? -19.015 -5.438 20.150 1.00 93.62 71 ILE A N 1
ATOM 573 C CA . ILE A 1 71 ? -18.337 -4.596 19.147 1.00 93.62 71 ILE A CA 1
ATOM 574 C C . ILE A 1 71 ? -19.290 -3.538 18.572 1.00 93.62 71 ILE A C 1
ATOM 576 O O . ILE A 1 71 ? -18.889 -2.394 18.372 1.00 93.62 71 ILE A O 1
ATOM 580 N N . GLN A 1 72 ? -20.558 -3.901 18.343 1.00 95.31 72 GLN A N 1
ATOM 581 C CA . GLN A 1 72 ? -21.568 -2.972 17.834 1.00 95.31 72 GLN A CA 1
ATOM 582 C C . GLN A 1 72 ? -21.858 -1.845 18.831 1.00 95.31 72 GLN A C 1
ATOM 584 O O . GLN A 1 72 ? -21.879 -0.686 18.442 1.00 95.31 72 GLN A O 1
ATOM 589 N N . GLN A 1 73 ? -22.011 -2.163 20.119 1.00 94.88 73 GLN A N 1
ATOM 590 C CA . GLN A 1 73 ? -22.255 -1.150 21.150 1.00 94.88 73 GLN A CA 1
ATOM 591 C C . GLN A 1 73 ? -21.077 -0.183 21.299 1.00 94.88 73 GLN A C 1
ATOM 593 O O . GLN A 1 73 ? -21.295 1.013 21.462 1.00 94.88 73 GLN A O 1
ATOM 598 N N . ILE A 1 74 ? -19.838 -0.677 21.205 1.00 94.06 74 ILE A N 1
ATOM 599 C CA . ILE A 1 74 ? -18.643 0.179 21.220 1.00 94.06 74 ILE A CA 1
ATOM 600 C C . ILE A 1 74 ? -18.619 1.086 19.981 1.00 94.06 74 ILE A C 1
ATOM 602 O O . ILE A 1 74 ? -18.358 2.282 20.097 1.00 94.06 74 ILE A O 1
ATOM 606 N N . ALA A 1 75 ? -18.904 0.529 18.801 1.00 94.12 75 ALA A N 1
ATOM 607 C CA . ALA A 1 75 ? -18.944 1.278 17.547 1.00 94.12 75 ALA A CA 1
ATOM 608 C C . ALA A 1 75 ? -19.976 2.413 17.607 1.00 94.12 75 ALA A C 1
ATOM 610 O O . ALA A 1 75 ? -19.657 3.553 17.271 1.00 94.12 75 ALA A O 1
ATOM 611 N N . ASP A 1 76 ? -21.172 2.115 18.116 1.00 94.75 76 ASP A N 1
ATOM 612 C CA . ASP A 1 76 ? -22.251 3.086 18.284 1.00 94.75 76 ASP A CA 1
ATOM 613 C C . ASP A 1 76 ? -21.893 4.158 19.331 1.00 94.75 76 ASP A C 1
ATOM 615 O O . ASP A 1 76 ? -22.166 5.339 19.118 1.00 94.75 76 ASP A O 1
ATOM 619 N N . ALA A 1 77 ? -21.238 3.775 20.435 1.00 93.50 77 ALA A N 1
ATOM 620 C CA . ALA A 1 77 ? -20.826 4.697 21.497 1.00 93.50 77 ALA A CA 1
ATOM 621 C C . ALA A 1 77 ? -19.723 5.672 21.055 1.00 93.50 77 ALA A C 1
ATOM 623 O O . ALA A 1 77 ? -19.729 6.837 21.450 1.00 93.50 77 ALA A O 1
ATOM 624 N N . LEU A 1 78 ? -18.777 5.200 20.238 1.00 90.25 78 LEU A N 1
ATOM 625 C CA . LEU A 1 78 ? -17.639 5.991 19.763 1.00 90.25 78 LEU A CA 1
ATOM 626 C C . LEU A 1 78 ? -17.887 6.645 18.395 1.00 90.25 78 LEU A C 1
ATOM 628 O O . LEU A 1 78 ? -17.077 7.457 17.954 1.00 90.25 78 LEU A O 1
ATOM 632 N N . GLY A 1 79 ? -18.988 6.306 17.717 1.00 90.38 79 GLY A N 1
ATOM 633 C CA . GLY A 1 79 ? -19.313 6.814 16.383 1.00 90.38 79 GLY A CA 1
ATOM 634 C C . GLY A 1 79 ? -18.330 6.353 15.301 1.00 90.38 79 GLY A C 1
ATOM 635 O O . GLY A 1 79 ? -18.104 7.073 14.327 1.00 90.38 79 GLY A O 1
ATOM 636 N N . ILE A 1 80 ? -17.726 5.175 15.471 1.00 89.44 80 ILE A N 1
ATOM 637 C CA . ILE A 1 80 ? -16.741 4.601 14.543 1.00 89.44 80 ILE A CA 1
ATOM 638 C C . ILE A 1 80 ? -17.267 3.315 13.907 1.00 89.44 80 ILE A C 1
ATOM 640 O O . ILE A 1 80 ? -18.293 2.771 14.303 1.00 89.44 80 ILE A O 1
ATOM 644 N N . SER A 1 81 ? -16.566 2.810 12.891 1.00 90.50 81 SER A N 1
ATOM 645 C CA . SER A 1 81 ? -16.973 1.567 12.237 1.00 90.50 81 SER A CA 1
ATOM 646 C C . SER A 1 81 ? -16.692 0.342 13.115 1.00 90.50 81 SER A C 1
ATOM 648 O O . SER A 1 81 ? -15.694 0.299 13.837 1.00 90.50 81 SER A O 1
ATOM 650 N N . THR A 1 82 ? -17.518 -0.699 12.994 1.00 92.31 82 THR A N 1
ATOM 651 C CA . THR A 1 82 ? -17.287 -1.989 13.669 1.00 92.31 82 THR A CA 1
ATOM 652 C C . THR A 1 82 ? -15.961 -2.631 13.268 1.00 92.31 82 THR A C 1
ATOM 654 O O . THR A 1 82 ? -15.329 -3.275 14.100 1.00 92.31 82 THR A O 1
ATOM 657 N N . GLY A 1 83 ? -15.505 -2.411 12.028 1.00 89.25 83 GLY A N 1
ATOM 658 C CA . GLY A 1 83 ? -14.179 -2.835 11.572 1.00 89.25 83 GLY A CA 1
ATOM 659 C C . GLY A 1 83 ? -13.061 -2.162 12.367 1.00 89.25 83 GLY A C 1
ATOM 660 O O . GLY A 1 83 ? -12.171 -2.839 12.856 1.00 89.25 83 GLY A O 1
ATOM 661 N N . THR A 1 84 ? -13.164 -0.852 12.604 1.00 87.88 84 THR A N 1
ATOM 662 C CA . THR A 1 84 ? -12.186 -0.104 13.412 1.00 87.88 84 THR A CA 1
ATOM 663 C C . THR A 1 84 ? -12.134 -0.599 14.859 1.00 87.88 84 THR A C 1
ATOM 665 O O . THR A 1 84 ? -11.050 -0.734 15.423 1.00 87.88 84 THR A O 1
ATOM 668 N N . VAL A 1 85 ? -13.289 -0.902 15.465 1.00 90.75 85 VAL A N 1
ATOM 669 C CA . VAL A 1 85 ? -13.348 -1.489 16.817 1.00 90.75 85 VAL A CA 1
ATOM 670 C C . VAL A 1 85 ? -12.694 -2.870 16.834 1.00 90.75 85 VAL A C 1
ATOM 672 O O . VAL A 1 85 ? -11.876 -3.144 17.707 1.00 90.75 85 VAL A O 1
ATOM 675 N N . HIS A 1 86 ? -13.032 -3.725 15.867 1.00 90.00 86 HIS A N 1
ATOM 676 C CA . HIS A 1 86 ? -12.462 -5.064 15.750 1.00 90.00 86 HIS A CA 1
ATOM 677 C C . HIS A 1 86 ? -10.937 -5.017 15.604 1.00 90.00 86 HIS A C 1
ATOM 679 O O . HIS A 1 86 ? -10.231 -5.679 16.363 1.00 90.00 86 HIS A O 1
ATOM 685 N N . ASP A 1 87 ? -10.432 -4.189 14.689 1.00 87.62 87 ASP A N 1
ATOM 686 C CA . ASP A 1 87 ? -8.998 -4.010 14.464 1.00 87.62 87 ASP A CA 1
ATOM 687 C C . ASP A 1 87 ? -8.312 -3.488 15.733 1.00 87.62 87 ASP A C 1
ATOM 689 O O . ASP A 1 87 ? -7.251 -3.973 16.105 1.00 87.62 87 ASP A O 1
ATOM 693 N N . SER A 1 88 ? -8.950 -2.579 16.476 1.00 88.69 88 SER A N 1
ATOM 694 C CA . SER A 1 88 ? -8.407 -2.089 17.751 1.00 88.69 88 SER A CA 1
ATOM 695 C C . SER A 1 88 ? -8.285 -3.189 18.804 1.00 88.69 88 SER A C 1
ATOM 697 O O . SER A 1 88 ? -7.265 -3.295 19.483 1.00 88.69 88 SER A O 1
ATOM 699 N N . ILE A 1 89 ? -9.308 -4.036 18.934 1.00 89.38 89 ILE A N 1
ATOM 700 C CA . ILE A 1 89 ? -9.309 -5.148 19.893 1.00 89.38 89 ILE A CA 1
ATOM 701 C C . ILE A 1 89 ? -8.260 -6.204 19.511 1.00 89.38 89 ILE A C 1
ATOM 703 O O . ILE A 1 89 ? -7.570 -6.727 20.389 1.00 89.38 89 ILE A O 1
ATOM 707 N N . HIS A 1 90 ? -8.131 -6.510 18.217 1.00 87.81 90 HIS A N 1
ATOM 708 C CA . HIS A 1 90 ? -7.256 -7.570 17.714 1.00 87.81 90 HIS A CA 1
ATOM 709 C C . HIS A 1 90 ? -5.787 -7.136 17.604 1.00 87.81 90 HIS A C 1
ATOM 711 O O . HIS A 1 90 ? -4.897 -7.779 18.165 1.00 87.81 90 HIS A O 1
ATOM 717 N N . GLU A 1 91 ? -5.535 -6.022 16.918 1.00 84.81 91 GLU A N 1
ATOM 718 C CA . GLU A 1 91 ? -4.193 -5.561 16.548 1.00 84.81 91 GLU A CA 1
ATOM 719 C C . GLU A 1 91 ? -3.524 -4.727 17.646 1.00 84.81 91 GLU A C 1
ATOM 721 O O . GLU A 1 91 ? -2.297 -4.711 17.730 1.00 84.81 91 GLU A O 1
ATOM 726 N N . HIS A 1 92 ? -4.297 -4.025 18.487 1.00 85.69 92 HIS A N 1
ATOM 727 C CA . HIS A 1 92 ? -3.741 -3.097 19.484 1.00 85.69 92 HIS A CA 1
ATOM 728 C C . HIS A 1 92 ? -3.892 -3.579 20.929 1.00 85.69 92 HIS A C 1
ATOM 730 O O . HIS A 1 92 ? -2.961 -3.422 21.717 1.00 85.69 92 HIS A O 1
ATOM 736 N N . LEU A 1 93 ? -5.039 -4.164 21.288 1.00 87.00 93 LEU A N 1
ATOM 737 C CA . LEU A 1 93 ? -5.294 -4.640 22.655 1.00 87.00 93 LEU A CA 1
ATOM 738 C C . LEU A 1 93 ? -4.965 -6.127 22.851 1.00 87.00 93 LEU A C 1
ATOM 740 O O . LEU A 1 93 ? -4.795 -6.565 23.987 1.00 87.00 93 LEU A O 1
ATOM 744 N N . HIS A 1 94 ? -4.858 -6.901 21.766 1.00 85.50 94 HIS A N 1
ATOM 745 C CA . HIS A 1 94 ? -4.604 -8.347 21.790 1.00 85.50 94 HIS A CA 1
ATOM 746 C C . HIS A 1 94 ? -5.583 -9.130 22.691 1.00 85.50 94 HIS A C 1
ATOM 748 O O . HIS A 1 94 ? -5.201 -10.092 23.356 1.00 85.50 94 HIS A O 1
ATOM 754 N N . MET A 1 95 ? -6.855 -8.714 22.729 1.00 79.38 95 MET A N 1
ATOM 755 C CA . MET A 1 95 ? -7.895 -9.272 23.617 1.00 79.38 95 MET A CA 1
ATOM 756 C C . MET A 1 95 ? -8.827 -10.272 22.908 1.00 79.38 95 MET A C 1
ATOM 758 O O . MET A 1 95 ? -9.992 -10.404 23.281 1.00 79.38 95 MET A O 1
ATOM 762 N N . THR A 1 96 ? -8.336 -10.939 21.859 1.00 64.25 96 THR A N 1
ATOM 763 C CA . THR A 1 96 ? -9.113 -11.917 21.069 1.00 64.25 96 THR A CA 1
ATOM 764 C C . THR A 1 96 ? -9.004 -13.326 21.634 1.00 64.25 96 THR A C 1
ATOM 766 O O . THR A 1 96 ? -7.894 -13.694 22.079 1.00 64.25 96 THR A O 1
#

Sequence (96 aa):
QSPSNIYERMVVVYGDYVPSRTTVFEWIRRFKDGQLNVEDSPKCGRPITTTDDQTIKAVECLIIEDRRITIQQIADALGISTGTVHDSIHEHLHMT